Protein AF-A0A1I1RFC8-F1 (afdb_monomer_lite)

Secondary structure (DSSP, 8-state):
-HHHHHHHHHHHHHHHHHHHHHHHHHHHHHHHHSPEEE----HHHHHHHHHHHT-TT----EEEEEESSSEEEEEEEES-HHHHHHHHTTSTT-TT-EEEE-S----TT--TTS-EEEEE-PPPPSS---SEEEEEEETTEEEEEEEETT---HHHHHHTTSS--

Structure (mmCIF, N/CA/C/O backbone):
data_AF-A0A1I1RFC8-F1
#
_entry.id   AF-A0A1I1RFC8-F1
#
loop_
_atom_site.group_PDB
_atom_site.id
_atom_site.type_symbol
_atom_site.label_atom_id
_atom_site.label_alt_id
_atom_site.label_comp_id
_atom_site.label_asym_id
_atom_site.label_entity_id
_atom_site.label_seq_id
_atom_site.pdbx_PDB_ins_code
_atom_site.Cartn_x
_atom_site.Cartn_y
_atom_site.Cartn_z
_atom_site.occupancy
_atom_site.B_iso_or_equiv
_atom_site.auth_seq_id
_atom_site.auth_comp_id
_atom_site.auth_asym_id
_atom_site.auth_atom_id
_atom_site.pdbx_PDB_model_num
ATOM 1 N N . MET A 1 1 ? 52.250 0.982 -43.202 1.00 56.66 1 MET A N 1
ATOM 2 C CA . MET A 1 1 ? 51.189 1.998 -42.986 1.00 56.66 1 MET A CA 1
ATOM 3 C C . MET A 1 1 ? 49.763 1.412 -42.976 1.00 56.66 1 MET A C 1
ATOM 5 O O . MET A 1 1 ? 49.032 1.674 -42.028 1.00 56.66 1 MET A O 1
ATOM 9 N N . LEU A 1 2 ? 49.365 0.556 -43.937 1.00 57.66 2 LEU A N 1
ATOM 10 C CA . LEU A 1 2 ? 48.022 -0.075 -43.971 1.00 57.66 2 LEU A CA 1
ATOM 11 C C . LEU A 1 2 ? 47.682 -0.969 -42.754 1.00 57.66 2 LEU A C 1
ATOM 13 O O . LEU A 1 2 ? 46.556 -0.942 -42.263 1.00 57.66 2 LEU A O 1
ATOM 17 N N . ARG A 1 3 ? 48.653 -1.745 -42.243 1.00 62.44 3 ARG A N 1
ATOM 18 C CA . ARG A 1 3 ? 48.474 -2.627 -41.066 1.00 62.44 3 ARG A CA 1
ATOM 19 C C . ARG A 1 3 ? 48.108 -1.858 -39.787 1.00 62.44 3 ARG A C 1
ATOM 21 O O . ARG A 1 3 ? 47.268 -2.321 -39.022 1.00 62.44 3 ARG A O 1
ATOM 28 N N . LEU A 1 4 ? 48.698 -0.677 -39.583 1.00 59.16 4 LEU A N 1
ATOM 29 C CA . LEU A 1 4 ? 48.408 0.199 -38.439 1.00 59.16 4 LEU A CA 1
ATOM 30 C C . LEU A 1 4 ? 46.998 0.801 -38.537 1.00 59.16 4 LEU A C 1
ATOM 32 O O . LEU A 1 4 ? 46.254 0.757 -37.561 1.00 59.16 4 LEU A O 1
ATOM 36 N N . LYS A 1 5 ? 46.589 1.251 -39.735 1.00 63.69 5 LYS A N 1
ATOM 37 C CA . LYS A 1 5 ? 45.226 1.751 -39.987 1.00 63.69 5 LYS A CA 1
ATOM 38 C C . LYS A 1 5 ? 44.156 0.677 -39.738 1.00 63.69 5 LYS A C 1
ATOM 40 O O . LYS A 1 5 ? 43.197 0.946 -39.023 1.00 63.69 5 LYS A O 1
ATOM 45 N N . LYS A 1 6 ? 44.346 -0.560 -40.228 1.00 67.06 6 LYS A N 1
ATOM 46 C CA . LYS A 1 6 ? 43.424 -1.685 -39.952 1.00 67.06 6 LYS A CA 1
ATOM 47 C C . LYS A 1 6 ? 43.315 -2.004 -38.455 1.00 67.06 6 LYS A C 1
ATOM 49 O O . LYS A 1 6 ? 42.213 -2.217 -37.963 1.00 67.06 6 LYS A O 1
ATOM 54 N N . LYS A 1 7 ? 44.430 -1.987 -37.713 1.00 71.94 7 LYS A N 1
ATOM 55 C CA . LYS A 1 7 ? 44.439 -2.245 -36.261 1.00 71.94 7 LYS A CA 1
ATOM 56 C C . LYS A 1 7 ? 43.681 -1.168 -35.470 1.00 71.94 7 LYS A C 1
ATOM 58 O O . LYS A 1 7 ? 43.011 -1.499 -34.498 1.00 71.94 7 LYS A O 1
ATOM 63 N N . HIS A 1 8 ? 43.762 0.100 -35.878 1.00 74.25 8 HIS A N 1
ATOM 64 C C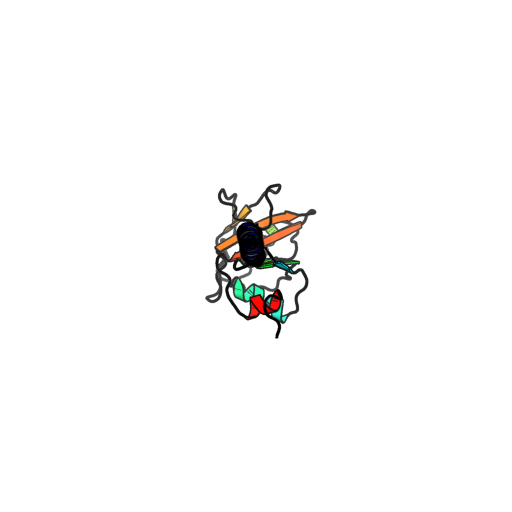A . HIS A 1 8 ? 42.987 1.182 -35.259 1.00 74.25 8 HIS A CA 1
ATOM 65 C C . HIS A 1 8 ? 41.493 1.103 -35.572 1.00 74.25 8 HIS A C 1
ATOM 67 O O . HIS A 1 8 ? 40.692 1.252 -34.657 1.00 74.25 8 HIS A O 1
ATOM 73 N N . ILE A 1 9 ? 41.117 0.780 -36.812 1.00 80.25 9 ILE A N 1
ATOM 74 C CA . ILE A 1 9 ? 39.706 0.590 -37.187 1.00 80.25 9 ILE A CA 1
ATOM 75 C C . ILE A 1 9 ? 39.076 -0.552 -36.376 1.00 80.25 9 ILE A C 1
ATOM 77 O O . ILE A 1 9 ? 38.005 -0.374 -35.806 1.00 80.25 9 ILE A O 1
ATOM 81 N N . ILE A 1 10 ?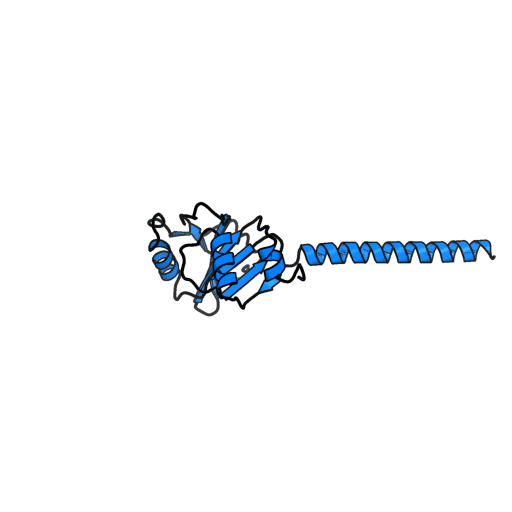 39.769 -1.689 -36.238 1.00 81.62 10 ILE A N 1
ATOM 82 C CA . ILE A 1 10 ? 39.290 -2.816 -35.419 1.00 81.62 10 ILE A CA 1
ATOM 83 C C . ILE A 1 10 ? 39.109 -2.395 -33.953 1.00 81.62 10 ILE A C 1
ATOM 85 O O . ILE A 1 10 ? 38.090 -2.717 -33.352 1.00 81.62 10 ILE A O 1
ATOM 89 N N . LYS A 1 11 ? 40.054 -1.635 -33.379 1.00 82.56 11 LYS A N 1
ATOM 90 C CA . LYS A 1 11 ? 39.928 -1.127 -32.001 1.00 82.56 11 LYS A CA 1
ATOM 91 C C . LYS A 1 11 ? 38.705 -0.225 -31.813 1.00 82.56 11 LYS A C 1
ATOM 93 O O . LYS A 1 11 ? 38.036 -0.354 -30.797 1.00 82.56 11 LYS A O 1
ATOM 98 N N . ILE A 1 12 ? 38.410 0.656 -32.772 1.00 86.12 12 ILE A N 1
ATOM 99 C CA . ILE A 1 12 ? 37.242 1.549 -32.710 1.00 86.12 12 ILE A CA 1
ATOM 100 C C . ILE A 1 12 ? 35.940 0.743 -32.777 1.00 86.12 12 ILE A C 1
ATOM 102 O O . ILE A 1 12 ? 35.037 0.992 -31.986 1.00 86.12 12 ILE A O 1
ATOM 106 N N . ILE A 1 13 ? 35.859 -0.254 -33.665 1.00 85.69 13 ILE A N 1
ATOM 107 C CA . ILE A 1 13 ? 34.679 -1.126 -33.782 1.00 85.69 13 ILE A CA 1
ATOM 108 C C . ILE A 1 13 ? 34.451 -1.906 -32.482 1.00 85.69 13 ILE A C 1
ATOM 110 O O . ILE A 1 13 ? 33.338 -1.923 -31.966 1.00 85.69 13 ILE A O 1
ATOM 114 N N . VAL A 1 14 ? 35.504 -2.505 -31.917 1.00 85.75 14 VAL A N 1
ATOM 115 C CA . VAL A 1 14 ? 35.409 -3.228 -30.638 1.00 85.75 14 VAL A CA 1
ATOM 116 C C . VAL A 1 14 ? 34.974 -2.288 -29.511 1.00 85.75 14 VAL A C 1
ATOM 118 O O . VAL A 1 14 ? 34.100 -2.650 -28.730 1.00 85.75 14 VAL A O 1
ATOM 121 N N . LEU A 1 15 ? 35.520 -1.070 -29.448 1.00 89.69 15 LEU A N 1
ATOM 122 C CA . LEU A 1 15 ? 35.124 -0.074 -28.451 1.00 89.69 15 LEU A CA 1
ATOM 123 C C . LEU A 1 15 ? 33.646 0.320 -28.594 1.00 89.69 15 LEU A C 1
ATOM 125 O O . LEU A 1 15 ? 32.938 0.378 -27.595 1.00 89.69 15 LEU A O 1
ATOM 129 N N . ALA A 1 16 ? 33.165 0.543 -29.819 1.00 87.56 16 ALA A N 1
ATOM 130 C CA . ALA A 1 16 ? 31.767 0.880 -30.081 1.00 87.56 16 ALA A CA 1
ATOM 131 C C . ALA A 1 16 ? 30.811 -0.249 -29.661 1.00 87.56 16 ALA A C 1
ATOM 133 O O . ALA A 1 16 ? 29.785 0.016 -29.039 1.00 87.56 16 ALA A O 1
ATOM 134 N N . ILE A 1 17 ? 31.178 -1.506 -29.938 1.00 88.62 17 ILE A N 1
ATOM 135 C CA . ILE A 1 17 ? 30.417 -2.685 -29.504 1.00 88.62 17 ILE A CA 1
ATOM 136 C C . ILE A 1 17 ? 30.360 -2.753 -27.974 1.00 88.62 17 ILE A C 1
ATOM 138 O O . ILE A 1 17 ? 29.279 -2.894 -27.408 1.00 88.62 17 ILE A O 1
ATOM 142 N N . VAL A 1 18 ? 31.503 -2.608 -27.295 1.00 88.44 18 VAL A N 1
ATOM 143 C CA . VAL A 1 18 ? 31.563 -2.625 -25.825 1.00 88.44 18 VAL A CA 1
ATOM 144 C C . VAL A 1 18 ? 30.708 -1.506 -25.232 1.00 88.44 18 VAL A C 1
ATOM 146 O O . VAL A 1 18 ? 29.918 -1.766 -24.333 1.00 88.44 18 VAL A O 1
ATOM 149 N N . LEU A 1 19 ? 30.805 -0.280 -25.754 1.00 87.50 19 LEU A N 1
ATOM 150 C CA . LEU A 1 19 ? 30.004 0.849 -25.275 1.00 87.50 19 LEU A CA 1
ATOM 151 C C . LEU A 1 19 ? 28.500 0.620 -25.477 1.00 87.50 19 LEU A C 1
ATOM 153 O O . LEU A 1 19 ? 27.720 0.917 -24.575 1.00 87.50 19 LEU A O 1
ATOM 157 N N . TYR A 1 20 ? 28.096 0.050 -26.614 1.00 86.56 20 TYR A N 1
ATOM 158 C CA . TYR A 1 20 ? 26.698 -0.284 -26.888 1.00 86.56 20 TYR A CA 1
ATOM 159 C C . TYR A 1 20 ? 26.140 -1.323 -25.902 1.00 86.56 20 TYR A C 1
ATOM 161 O 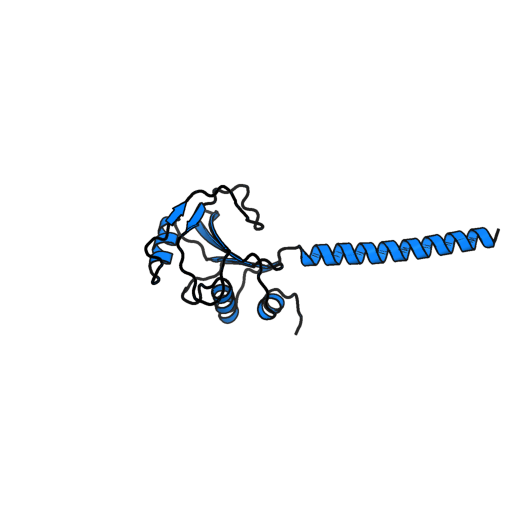O . TYR A 1 20 ? 25.063 -1.127 -25.331 1.00 86.56 20 TYR A O 1
ATOM 169 N N . PHE A 1 21 ? 26.878 -2.412 -25.659 1.00 82.88 21 PHE A N 1
ATOM 170 C CA . PHE A 1 21 ? 26.458 -3.444 -24.708 1.00 82.88 21 PHE A CA 1
ATOM 171 C C . PHE A 1 21 ? 26.447 -2.926 -23.268 1.00 82.88 21 PHE A C 1
ATOM 173 O O . PHE A 1 21 ? 25.471 -3.154 -22.559 1.00 82.88 21 PHE A O 1
ATOM 180 N N . SER A 1 22 ? 27.464 -2.168 -22.851 1.00 78.81 22 SER A N 1
ATOM 181 C CA . SER A 1 22 ? 27.495 -1.538 -21.526 1.00 78.81 22 SER A CA 1
ATOM 182 C C . SER A 1 22 ? 26.325 -0.576 -21.330 1.00 78.81 22 SER A C 1
ATOM 184 O O . SER A 1 22 ? 25.654 -0.638 -20.304 1.00 78.81 22 SER A O 1
ATOM 186 N N . GLY A 1 23 ? 26.023 0.262 -22.327 1.00 75.56 23 GLY A N 1
ATOM 187 C CA . GLY A 1 23 ? 24.868 1.159 -22.292 1.00 75.56 23 GLY A CA 1
ATOM 188 C C . GLY A 1 23 ? 23.543 0.403 -22.179 1.00 75.56 23 GLY A C 1
ATOM 189 O O . GLY A 1 23 ? 22.690 0.779 -21.381 1.00 75.56 23 GLY A O 1
ATOM 190 N N . SER A 1 24 ? 23.399 -0.709 -22.905 1.00 73.44 24 SER A N 1
ATOM 191 C CA . SER A 1 24 ? 22.207 -1.565 -22.841 1.00 73.44 24 SER A CA 1
ATOM 192 C C . SER A 1 24 ? 22.049 -2.251 -21.479 1.00 73.44 24 SER A C 1
ATOM 194 O O . SER A 1 24 ? 20.939 -2.320 -20.955 1.00 73.44 24 SER A O 1
ATOM 196 N N . ILE A 1 25 ? 23.149 -2.717 -20.874 1.00 77.00 25 ILE A N 1
ATOM 197 C CA . ILE A 1 25 ? 23.153 -3.302 -19.525 1.00 77.00 25 ILE A CA 1
ATOM 198 C C . ILE A 1 25 ? 22.760 -2.244 -18.492 1.00 77.00 25 ILE A C 1
ATOM 200 O O . ILE A 1 25 ? 21.862 -2.486 -17.692 1.00 77.00 25 ILE A O 1
ATOM 204 N N . VAL A 1 26 ? 23.373 -1.057 -18.538 1.00 74.25 26 VAL A N 1
ATOM 205 C CA . VAL A 1 26 ? 23.051 0.049 -17.621 1.00 74.25 26 VAL A CA 1
ATOM 206 C C . VAL A 1 26 ? 21.588 0.464 -17.762 1.00 74.25 26 VAL A C 1
ATOM 208 O O . VAL A 1 26 ? 20.896 0.585 -16.757 1.00 74.25 26 VAL A O 1
ATOM 211 N N . TYR A 1 27 ? 21.087 0.611 -18.990 1.00 70.50 27 TYR A N 1
ATOM 212 C CA . TYR A 1 27 ? 19.684 0.932 -19.254 1.00 70.50 27 TYR A CA 1
ATOM 213 C C . TYR A 1 27 ? 18.729 -0.150 -18.726 1.00 70.50 27 TYR A C 1
ATOM 215 O O . TYR A 1 27 ? 17.721 0.158 -18.093 1.00 70.50 27 TYR A O 1
ATOM 223 N N . SER A 1 28 ? 19.061 -1.427 -18.937 1.00 64.19 28 SER A N 1
ATOM 224 C CA . SER A 1 28 ? 18.262 -2.549 -18.442 1.00 64.19 28 SER A CA 1
ATOM 225 C C . SER A 1 28 ? 18.270 -2.653 -16.917 1.00 64.19 28 SER A C 1
ATOM 227 O O . SER A 1 28 ? 17.245 -3.017 -16.343 1.00 64.19 28 SER A O 1
ATOM 229 N N . ILE A 1 29 ? 19.393 -2.355 -16.258 1.00 69.00 29 ILE A N 1
ATOM 230 C CA . ILE A 1 29 ? 19.472 -2.294 -14.794 1.00 69.00 29 ILE A CA 1
ATOM 231 C C . ILE A 1 29 ? 18.623 -1.126 -14.298 1.00 69.00 29 ILE A C 1
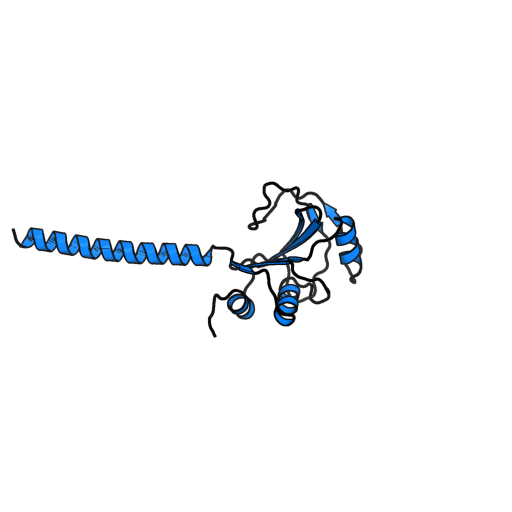ATOM 233 O O . ILE A 1 29 ? 17.751 -1.339 -13.466 1.00 69.00 29 ILE A O 1
ATOM 237 N N . TYR A 1 30 ? 18.798 0.064 -14.878 1.00 64.75 30 TYR A N 1
ATOM 238 C CA . TYR A 1 30 ? 18.062 1.268 -14.499 1.00 64.75 30 TYR A CA 1
ATOM 239 C C . TYR A 1 30 ? 16.540 1.080 -14.583 1.00 64.75 30 TYR A C 1
ATOM 241 O O . TYR A 1 30 ? 15.831 1.382 -13.624 1.00 64.75 30 TYR A O 1
ATOM 249 N N . ASN A 1 31 ? 16.033 0.514 -15.684 1.00 62.47 31 ASN A N 1
ATOM 250 C CA . ASN A 1 31 ? 14.604 0.217 -15.831 1.00 62.47 31 ASN A CA 1
ATOM 251 C C . ASN A 1 31 ? 14.108 -0.878 -14.876 1.00 62.47 31 ASN A C 1
ATOM 253 O O . ASN A 1 31 ? 12.944 -0.857 -14.501 1.00 62.47 31 ASN A O 1
ATOM 257 N N . ASN A 1 32 ? 14.956 -1.835 -14.485 1.00 62.97 32 ASN A N 1
ATOM 258 C CA . ASN A 1 32 ? 14.576 -2.849 -13.496 1.00 62.97 32 ASN A CA 1
ATOM 259 C C . ASN A 1 32 ? 14.558 -2.302 -12.063 1.00 62.97 32 ASN A C 1
ATOM 261 O O . ASN A 1 32 ? 13.892 -2.884 -11.216 1.00 62.97 32 ASN A O 1
ATOM 265 N N . THR A 1 33 ? 15.311 -1.237 -11.775 1.00 68.44 33 THR A N 1
ATOM 266 C CA . THR A 1 33 ? 15.427 -0.669 -10.423 1.00 68.44 33 THR A CA 1
ATOM 267 C C . THR A 1 33 ? 14.510 0.526 -10.182 1.00 68.44 33 THR A C 1
ATOM 269 O O . THR A 1 33 ? 14.256 0.874 -9.033 1.00 68.44 33 THR A O 1
ATOM 272 N N . ARG A 1 34 ? 14.014 1.183 -11.235 1.00 78.31 34 ARG A N 1
ATOM 273 C CA . ARG A 1 34 ? 13.160 2.369 -11.107 1.00 78.31 34 ARG A CA 1
ATOM 274 C C . ARG A 1 34 ? 11.785 1.993 -10.555 1.00 78.31 34 ARG A C 1
ATOM 276 O O . ARG A 1 34 ? 11.159 1.098 -11.097 1.00 78.31 34 ARG A O 1
ATOM 283 N N . LEU A 1 35 ? 11.299 2.713 -9.543 1.00 84.62 35 LEU A N 1
ATOM 284 C CA . LEU A 1 35 ? 9.903 2.653 -9.086 1.00 84.62 35 LEU A CA 1
ATOM 285 C C . LEU A 1 35 ? 8.975 3.275 -10.128 1.00 84.62 35 LEU A C 1
ATOM 287 O O . LEU A 1 35 ? 9.155 4.429 -10.523 1.00 84.62 35 LEU A O 1
ATOM 291 N N . HIS A 1 36 ? 7.995 2.500 -10.588 1.00 88.56 36 HIS A N 1
ATOM 292 C CA . HIS A 1 36 ? 6.962 2.978 -11.498 1.00 88.56 36 HIS A CA 1
ATOM 293 C C . HIS A 1 36 ? 5.738 3.395 -10.703 1.00 88.56 36 HIS A C 1
ATOM 295 O O . HIS A 1 36 ? 5.129 2.570 -10.032 1.00 88.56 36 HIS A O 1
ATOM 301 N N . GLU A 1 37 ? 5.394 4.672 -10.802 1.00 92.50 37 GLU A N 1
ATOM 302 C CA . GLU A 1 37 ? 4.231 5.260 -10.152 1.00 92.50 37 GLU A CA 1
ATOM 303 C C . GLU A 1 37 ? 2.975 5.115 -11.013 1.00 92.50 37 GLU A C 1
ATOM 305 O O . GLU A 1 37 ? 3.013 5.274 -12.238 1.00 92.50 37 GLU A O 1
ATOM 310 N N . LYS A 1 38 ? 1.848 4.879 -10.347 1.00 94.75 38 LYS A N 1
ATOM 311 C CA . LYS A 1 38 ? 0.505 4.978 -10.913 1.00 94.75 38 LYS A CA 1
ATOM 312 C C . LYS A 1 38 ? -0.417 5.623 -9.879 1.00 94.75 38 LYS A C 1
ATOM 314 O O . LYS A 1 38 ? -0.334 5.308 -8.698 1.00 94.75 38 LYS A O 1
ATOM 319 N N . THR A 1 39 ? -1.293 6.514 -10.332 1.00 95.19 39 THR A N 1
ATOM 320 C CA . THR A 1 39 ? -2.214 7.302 -9.482 1.00 95.19 39 THR A CA 1
ATOM 321 C C . THR A 1 39 ? -3.672 7.177 -9.920 1.00 95.19 39 THR A C 1
ATOM 323 O O . THR A 1 39 ? -4.548 7.882 -9.435 1.00 95.19 39 THR A O 1
ATOM 326 N N . THR A 1 40 ? -3.953 6.319 -10.900 1.00 94.75 40 THR A N 1
ATOM 327 C CA . THR A 1 40 ? -5.304 6.129 -11.432 1.00 94.75 40 THR A CA 1
ATOM 328 C C . THR A 1 40 ? -5.551 4.650 -11.638 1.00 94.75 40 THR A C 1
ATOM 330 O O . THR A 1 40 ? -4.786 3.986 -12.348 1.00 94.75 40 THR A O 1
ATOM 333 N N . PHE A 1 41 ? -6.628 4.154 -11.036 1.00 95.00 41 PHE A N 1
ATOM 334 C CA . PHE A 1 41 ? -6.940 2.734 -10.965 1.00 95.00 41 PHE A CA 1
ATOM 335 C C . PHE A 1 41 ? -8.387 2.487 -11.383 1.00 95.00 41 PHE A C 1
ATOM 337 O O . PHE A 1 41 ? -9.300 3.229 -11.030 1.00 95.00 41 PHE A O 1
ATOM 344 N N . THR A 1 42 ? -8.601 1.432 -12.157 1.00 95.25 42 THR A N 1
ATOM 345 C CA . THR A 1 42 ? -9.929 0.846 -12.347 1.00 95.25 42 THR A CA 1
ATOM 346 C C . THR A 1 42 ? -10.336 0.076 -11.090 1.00 95.25 42 THR A C 1
ATOM 348 O O . THR A 1 42 ? -9.476 -0.406 -10.358 1.00 95.25 42 THR A O 1
ATOM 351 N N . ALA A 1 43 ? -11.637 -0.154 -10.883 1.00 94.50 43 ALA A N 1
ATOM 352 C CA . ALA A 1 43 ? -12.126 -0.947 -9.747 1.00 94.50 43 ALA A CA 1
ATOM 353 C C . ALA A 1 43 ? -11.469 -2.343 -9.655 1.00 94.50 43 ALA A C 1
ATOM 355 O O . ALA A 1 43 ? -11.182 -2.844 -8.568 1.00 94.50 43 ALA A O 1
ATOM 356 N N . GLN A 1 44 ? -11.178 -2.964 -10.805 1.00 93.94 44 GLN A N 1
ATOM 357 C CA . GLN A 1 44 ? -10.479 -4.248 -10.851 1.00 93.94 44 GLN A CA 1
ATOM 358 C C . GLN A 1 44 ? -9.007 -4.127 -10.428 1.00 93.94 44 GLN A C 1
ATOM 360 O O . GLN A 1 44 ? -8.498 -5.019 -9.749 1.00 93.94 44 GLN A O 1
ATOM 365 N N . GLU A 1 45 ? -8.315 -3.053 -10.817 1.00 95.06 45 GLU A N 1
ATOM 366 C CA . GLU A 1 45 ? -6.938 -2.790 -10.381 1.00 95.06 45 GLU A CA 1
ATOM 367 C C . GLU A 1 45 ? -6.891 -2.512 -8.873 1.00 95.06 45 GLU A C 1
ATOM 369 O O . GLU A 1 45 ? -6.061 -3.112 -8.196 1.00 95.06 45 GLU A O 1
ATOM 374 N N . THR A 1 46 ? -7.825 -1.718 -8.336 1.00 95.38 46 THR A N 1
ATOM 375 C CA . THR A 1 46 ? -7.951 -1.456 -6.891 1.00 95.38 46 THR A CA 1
ATOM 376 C C . THR A 1 46 ? -8.106 -2.754 -6.104 1.00 95.38 46 THR A C 1
ATOM 378 O O . THR A 1 46 ? -7.308 -3.042 -5.213 1.00 95.38 46 THR A O 1
ATOM 381 N N . LYS A 1 47 ? -9.056 -3.609 -6.505 1.00 93.44 47 LYS A N 1
ATOM 382 C CA . LYS A 1 47 ? -9.248 -4.926 -5.883 1.00 93.44 47 LYS A CA 1
ATOM 383 C C . LYS A 1 47 ? -7.994 -5.797 -5.973 1.00 93.44 47 LYS A C 1
ATOM 385 O O . LYS A 1 47 ? -7.647 -6.493 -5.026 1.00 93.44 47 LYS A O 1
ATOM 390 N N . THR A 1 48 ? -7.309 -5.766 -7.115 1.00 92.81 48 THR A N 1
ATOM 391 C CA . THR A 1 48 ? -6.074 -6.536 -7.313 1.00 92.81 48 THR A CA 1
ATOM 392 C C . THR A 1 48 ? -4.978 -6.062 -6.360 1.00 92.81 48 THR A C 1
ATOM 394 O O . THR A 1 48 ? -4.315 -6.892 -5.748 1.00 92.81 48 THR A O 1
ATOM 397 N N . LEU A 1 49 ? -4.797 -4.752 -6.193 1.00 94.44 49 LEU A N 1
ATOM 398 C CA . LEU A 1 49 ? -3.787 -4.186 -5.297 1.00 94.44 49 LEU A CA 1
ATOM 399 C C . LEU A 1 49 ? -4.071 -4.512 -3.829 1.00 94.44 49 LEU A C 1
ATOM 401 O O . LEU A 1 49 ? -3.165 -4.986 -3.145 1.00 94.44 49 LEU A O 1
ATOM 405 N N . TRP A 1 50 ? -5.319 -4.368 -3.372 1.00 94.12 50 TRP A N 1
ATOM 406 C CA . TRP A 1 50 ? -5.696 -4.758 -2.010 1.00 94.12 50 TRP A CA 1
ATOM 407 C C . TRP A 1 50 ? -5.499 -6.254 -1.749 1.00 94.12 50 TRP A C 1
ATOM 409 O O . TRP A 1 50 ? -4.966 -6.636 -0.708 1.00 94.12 50 TRP A O 1
ATOM 419 N N . SER A 1 51 ? -5.785 -7.099 -2.741 1.00 92.19 51 SER A N 1
ATOM 420 C CA . SER A 1 51 ? -5.482 -8.533 -2.674 1.00 92.19 51 SER A CA 1
ATOM 421 C C . SER A 1 51 ? -3.996 -8.832 -2.549 1.00 92.19 51 SER A C 1
ATOM 423 O O . SER A 1 51 ? -3.581 -9.730 -1.819 1.00 92.19 51 SER A O 1
ATOM 425 N N . ARG A 1 52 ? -3.151 -8.058 -3.235 1.00 91.38 52 ARG A N 1
ATOM 426 C CA . ARG A 1 52 ? -1.697 -8.253 -3.205 1.00 91.38 52 ARG A CA 1
ATOM 427 C C . ARG A 1 52 ? -1.084 -7.945 -1.850 1.00 91.38 52 ARG A C 1
ATOM 429 O O . ARG A 1 52 ? -0.102 -8.595 -1.492 1.00 91.38 52 ARG A O 1
ATOM 436 N N . VAL A 1 53 ? -1.671 -7.011 -1.111 1.00 92.19 53 VAL A N 1
ATOM 437 C CA . VAL A 1 53 ? -1.268 -6.707 0.265 1.00 92.19 53 VAL A CA 1
ATOM 438 C C . VAL A 1 53 ? -2.018 -7.559 1.297 1.00 92.19 53 VAL A C 1
ATOM 440 O O . VAL A 1 53 ? -1.692 -7.502 2.468 1.00 92.19 53 VAL A O 1
ATOM 443 N N . GLY A 1 54 ? -2.972 -8.399 0.893 1.00 90.69 54 GLY A N 1
ATOM 444 C CA . GLY A 1 54 ? -3.745 -9.241 1.814 1.00 90.69 54 GLY A CA 1
ATOM 445 C C . GLY A 1 54 ? -4.811 -8.507 2.612 1.00 90.69 54 GLY A C 1
ATOM 446 O O . GLY A 1 54 ? -5.225 -8.963 3.676 1.00 90.69 54 GLY A O 1
ATOM 447 N N . MET A 1 55 ? -5.299 -7.406 2.050 1.00 91.56 55 MET A N 1
ATOM 448 C CA . MET A 1 55 ? -6.379 -6.581 2.581 1.00 91.56 55 MET A CA 1
ATOM 449 C C . MET A 1 55 ? -7.622 -6.691 1.684 1.00 91.56 55 MET A C 1
ATOM 451 O O . MET A 1 55 ? -8.307 -5.711 1.442 1.00 91.56 55 MET A O 1
ATOM 455 N N . ASP A 1 56 ? -7.937 -7.883 1.164 1.00 89.44 56 ASP A N 1
ATOM 456 C CA . ASP A 1 56 ? -9.085 -8.132 0.260 1.00 89.44 56 ASP A CA 1
ATOM 457 C C . ASP A 1 56 ? -10.446 -7.633 0.788 1.00 89.44 56 ASP A C 1
ATOM 459 O O . ASP A 1 56 ? -11.404 -7.503 0.026 1.00 89.44 56 ASP A O 1
ATOM 463 N N . TYR A 1 57 ? -10.534 -7.421 2.099 1.00 85.94 57 TYR A N 1
ATOM 464 C CA . TYR A 1 57 ? -11.730 -7.028 2.828 1.00 85.94 57 TYR A CA 1
ATOM 465 C C . TYR A 1 57 ? -11.893 -5.509 2.991 1.00 85.94 57 TYR A C 1
ATOM 467 O O . TYR A 1 57 ? -12.941 -5.087 3.478 1.00 85.94 57 TYR A O 1
ATOM 475 N N . VAL A 1 58 ? -10.888 -4.692 2.641 1.00 87.94 58 VAL A N 1
ATOM 476 C CA . VAL A 1 58 ? -10.994 -3.233 2.799 1.00 87.94 58 VAL A CA 1
ATOM 477 C C . VAL A 1 58 ? -11.747 -2.594 1.642 1.00 87.94 58 VAL A C 1
ATOM 479 O O . VAL A 1 58 ? -11.630 -3.019 0.492 1.00 87.94 58 VAL A O 1
ATOM 482 N N . ASP A 1 59 ? -12.463 -1.522 1.960 1.00 88.56 59 ASP A N 1
ATOM 483 C CA . ASP A 1 59 ? -13.131 -0.646 1.001 1.00 88.56 59 ASP A CA 1
ATOM 484 C C . ASP A 1 59 ? -12.514 0.756 1.099 1.00 88.56 59 ASP A C 1
ATOM 486 O O . ASP A 1 59 ? -13.110 1.685 1.634 1.00 88.56 59 ASP A O 1
ATOM 490 N N . LEU A 1 60 ? -11.248 0.863 0.682 1.00 92.69 60 LEU A N 1
ATOM 491 C CA . LEU A 1 60 ? -10.505 2.125 0.612 1.00 92.69 60 LEU A CA 1
ATOM 492 C C . LEU A 1 60 ? -10.110 2.424 -0.823 1.00 92.69 60 LEU A C 1
ATOM 494 O O . LEU A 1 60 ? -9.632 1.538 -1.544 1.00 92.69 60 LEU A O 1
ATOM 498 N N . ASP A 1 61 ? -10.192 3.696 -1.196 1.00 95.38 61 ASP A N 1
ATOM 499 C CA . ASP A 1 61 ? -9.567 4.152 -2.426 1.00 95.38 61 ASP A CA 1
ATOM 500 C C . ASP A 1 61 ? -8.033 4.158 -2.297 1.00 95.38 61 ASP A C 1
ATOM 502 O O . ASP A 1 61 ? -7.453 4.244 -1.210 1.00 95.38 61 ASP A O 1
ATOM 506 N N . ILE A 1 62 ? -7.356 4.041 -3.443 1.00 97.19 62 ILE A N 1
ATOM 507 C CA . ILE A 1 62 ? -5.891 4.061 -3.548 1.00 97.19 62 ILE A CA 1
ATOM 508 C C . ILE A 1 62 ? -5.490 5.387 -4.183 1.00 97.19 62 ILE A C 1
ATOM 510 O O . ILE A 1 62 ? -5.822 5.652 -5.340 1.00 97.19 62 ILE A O 1
ATOM 514 N N . SER A 1 63 ? -4.741 6.207 -3.447 1.00 96.06 63 SER A N 1
ATOM 515 C CA . SER A 1 63 ? -4.251 7.489 -3.961 1.00 96.06 63 SER A CA 1
ATOM 516 C C . SER A 1 63 ? -3.116 7.294 -4.964 1.00 96.06 63 SER A C 1
ATOM 518 O O . SER A 1 63 ? -3.080 7.937 -6.016 1.00 96.06 63 SER A O 1
ATOM 520 N N . LYS A 1 64 ? -2.181 6.394 -4.651 1.00 95.50 64 LYS A N 1
ATOM 521 C CA . LYS A 1 64 ? -1.025 6.082 -5.491 1.00 95.50 64 LYS A CA 1
ATOM 522 C C . LYS A 1 64 ? -0.475 4.690 -5.179 1.00 95.50 64 LYS A C 1
ATOM 524 O O . LYS A 1 64 ? -0.680 4.141 -4.099 1.00 95.50 64 LYS A O 1
ATOM 529 N N . ALA A 1 65 ? 0.230 4.110 -6.140 1.00 95.19 65 ALA A N 1
ATOM 530 C CA . ALA A 1 65 ? 0.963 2.868 -5.956 1.00 95.19 65 ALA A CA 1
ATOM 531 C C . ALA A 1 65 ? 2.280 2.909 -6.731 1.00 95.19 65 ALA A C 1
ATOM 533 O O . ALA A 1 65 ? 2.358 3.518 -7.803 1.00 95.19 65 ALA A O 1
ATOM 534 N N . TYR A 1 66 ? 3.294 2.224 -6.206 1.00 92.94 66 TYR A N 1
ATOM 535 C CA . TYR A 1 66 ? 4.605 2.107 -6.838 1.00 92.94 66 TYR A CA 1
ATOM 536 C C . TYR A 1 66 ? 4.988 0.645 -7.038 1.00 92.94 66 TYR A C 1
ATOM 538 O O . TYR A 1 66 ? 4.744 -0.182 -6.158 1.00 92.94 66 TYR A O 1
ATOM 546 N N . PHE A 1 67 ? 5.608 0.325 -8.177 1.00 91.50 67 PHE A N 1
ATOM 547 C CA . PHE A 1 67 ? 6.044 -1.039 -8.479 1.00 91.50 67 PHE A CA 1
ATOM 548 C C . PHE A 1 67 ? 7.389 -1.103 -9.219 1.00 91.50 67 PHE A C 1
ATOM 550 O O . PHE A 1 67 ? 7.597 -0.412 -10.217 1.00 91.50 67 PHE A O 1
ATOM 557 N N . ASN A 1 68 ? 8.300 -1.959 -8.747 1.00 83.19 68 ASN A N 1
ATOM 558 C CA . ASN A 1 68 ? 9.570 -2.313 -9.414 1.00 83.19 68 ASN A CA 1
ATOM 559 C C . ASN A 1 68 ? 10.107 -3.702 -9.000 1.00 83.19 68 ASN A C 1
ATOM 561 O O . ASN A 1 68 ? 11.319 -3.916 -9.018 1.00 83.19 68 ASN A O 1
ATOM 565 N N . ARG A 1 69 ? 9.201 -4.637 -8.649 1.00 83.81 69 ARG A N 1
ATOM 566 C CA . ARG A 1 69 ? 9.379 -5.907 -7.883 1.00 83.81 69 ARG A CA 1
ATOM 567 C C . ARG A 1 69 ? 9.093 -5.780 -6.395 1.00 83.81 69 ARG A C 1
ATOM 569 O O . ARG A 1 69 ? 8.714 -6.768 -5.778 1.00 83.81 69 ARG A O 1
ATOM 576 N N . GLU A 1 70 ? 9.228 -4.589 -5.849 1.00 88.75 70 GLU A N 1
ATOM 577 C CA . GLU A 1 70 ? 8.560 -4.209 -4.612 1.00 88.75 70 GLU A CA 1
ATOM 578 C C . GLU A 1 70 ? 7.223 -3.571 -4.976 1.00 88.75 70 GLU A C 1
ATOM 580 O O . GLU A 1 70 ? 7.096 -3.014 -6.069 1.00 88.75 70 GLU A O 1
ATOM 585 N N . LEU A 1 71 ? 6.223 -3.690 -4.106 1.00 91.94 71 LEU A N 1
ATOM 586 C CA . LEU A 1 71 ? 4.929 -3.036 -4.279 1.00 91.94 71 LEU A CA 1
ATOM 587 C C . LEU A 1 71 ? 4.638 -2.148 -3.076 1.00 91.94 71 LEU A C 1
ATOM 589 O O . LEU A 1 71 ? 4.740 -2.594 -1.938 1.00 91.94 71 LEU A O 1
ATOM 593 N N . PHE A 1 72 ? 4.216 -0.925 -3.364 1.00 93.56 72 PHE A N 1
ATOM 594 C CA . PHE A 1 72 ? 3.732 0.045 -2.393 1.00 93.56 72 PHE A CA 1
ATOM 595 C C . PHE A 1 72 ? 2.302 0.387 -2.775 1.00 93.56 72 PHE A C 1
ATOM 597 O O . PHE A 1 72 ? 2.067 0.804 -3.911 1.00 93.56 72 PHE A O 1
ATOM 604 N N . VAL A 1 73 ? 1.356 0.189 -1.863 1.00 94.81 73 VAL A N 1
ATOM 605 C CA . VAL A 1 73 ? -0.049 0.570 -2.050 1.00 94.81 73 VAL A CA 1
ATOM 606 C C . VAL A 1 73 ? -0.379 1.629 -1.019 1.00 94.81 73 VAL A C 1
ATOM 608 O O . VAL A 1 73 ? -0.255 1.369 0.174 1.00 94.81 73 VAL A O 1
ATOM 611 N N . ILE A 1 74 ? -0.759 2.820 -1.475 1.00 95.50 74 ILE A N 1
ATOM 612 C CA . ILE A 1 74 ? -1.010 3.960 -0.598 1.00 95.50 74 ILE A CA 1
ATOM 613 C C . ILE A 1 74 ? -2.495 4.293 -0.644 1.00 95.50 74 ILE A C 1
ATOM 615 O O . ILE A 1 74 ? -3.047 4.569 -1.713 1.00 95.50 74 ILE A O 1
ATOM 619 N N . SER A 1 75 ? -3.138 4.254 0.521 1.00 96.31 75 SER A N 1
ATOM 620 C CA . SER A 1 75 ? -4.563 4.554 0.664 1.00 96.31 75 SER A CA 1
ATOM 621 C C . SER A 1 75 ? -4.882 5.996 0.269 1.00 96.31 75 SER A C 1
ATOM 623 O O . SER A 1 75 ? -3.999 6.829 0.052 1.00 96.31 75 SER A O 1
ATOM 625 N N . GLU A 1 76 ? -6.161 6.330 0.212 1.00 95.62 76 GLU A N 1
ATOM 626 C CA . GLU A 1 76 ? -6.616 7.709 0.346 1.00 95.62 76 GLU A CA 1
ATOM 627 C C . GLU A 1 76 ? -6.230 8.329 1.705 1.00 95.62 76 GLU A C 1
ATOM 629 O O . GLU A 1 76 ? -5.737 7.651 2.614 1.00 95.62 76 GLU A O 1
ATOM 634 N N . GLY A 1 77 ? -6.405 9.648 1.812 1.00 96.25 77 GLY A N 1
ATOM 635 C CA . GLY A 1 77 ? -5.977 10.431 2.967 1.00 96.25 77 GLY A CA 1
ATOM 636 C C . GLY A 1 77 ? -7.026 10.488 4.077 1.00 96.25 77 GLY A C 1
ATOM 637 O O . GLY A 1 77 ? -8.153 10.927 3.858 1.00 96.25 77 GLY A O 1
ATOM 638 N N . PHE A 1 78 ? -6.609 10.149 5.290 1.00 97.81 78 PHE A N 1
ATOM 639 C CA . PHE A 1 78 ? -7.381 10.242 6.524 1.00 97.81 78 PHE A CA 1
ATOM 640 C C . PHE A 1 78 ? -7.144 11.578 7.233 1.00 97.81 78 PHE A C 1
ATOM 642 O O . PHE A 1 78 ? -6.134 12.249 7.010 1.00 97.81 78 PHE A O 1
ATOM 649 N N . ASP A 1 79 ? -8.060 11.951 8.126 1.00 97.38 79 ASP A N 1
ATOM 650 C CA . ASP A 1 79 ? -7.946 13.178 8.927 1.00 97.38 79 ASP A CA 1
ATOM 651 C C . ASP A 1 79 ? -6.910 13.071 10.058 1.00 97.38 79 ASP A C 1
ATOM 653 O O . ASP A 1 79 ? -6.369 14.084 10.495 1.00 97.38 79 ASP A O 1
ATOM 657 N N . SER A 1 80 ? -6.615 11.859 10.534 1.00 96.88 80 SER A N 1
ATOM 658 C CA . SER A 1 80 ? -5.650 11.613 11.610 1.00 96.88 80 SER A CA 1
ATOM 659 C C . SER A 1 80 ? -5.124 10.175 11.587 1.00 96.88 80 SER A C 1
ATOM 661 O O . SER A 1 80 ? -5.710 9.294 10.953 1.00 96.88 80 SER A O 1
ATOM 663 N N . VAL A 1 81 ? -4.038 9.923 12.326 1.00 96.50 81 VAL A N 1
ATOM 664 C CA . VAL A 1 81 ? -3.552 8.559 12.607 1.00 96.50 81 VAL A CA 1
ATOM 665 C C . VAL A 1 81 ? -4.593 7.753 13.391 1.00 96.50 81 VAL A C 1
ATOM 667 O O . VAL A 1 81 ? -4.807 6.579 13.101 1.00 96.50 81 VAL A O 1
ATOM 670 N N . ASP A 1 82 ? -5.294 8.381 14.338 1.00 97.50 82 ASP A N 1
ATOM 671 C CA . ASP A 1 82 ? -6.345 7.709 15.109 1.00 97.50 82 ASP A CA 1
ATOM 672 C C . ASP A 1 82 ? -7.486 7.235 14.202 1.00 97.50 82 ASP A C 1
ATOM 674 O O . ASP A 1 82 ? -7.924 6.097 14.333 1.00 97.50 82 ASP A O 1
ATOM 678 N N . ALA A 1 83 ? -7.895 8.040 13.215 1.00 97.31 83 ALA A N 1
ATOM 679 C CA . ALA A 1 83 ? -8.916 7.648 12.245 1.00 97.31 83 ALA A CA 1
ATOM 680 C C . ALA A 1 83 ? -8.478 6.443 11.391 1.00 97.31 83 ALA A C 1
ATOM 682 O O . ALA A 1 83 ? -9.295 5.577 11.080 1.00 97.31 83 ALA A O 1
ATOM 683 N N . GLN A 1 84 ? -7.190 6.346 11.039 1.00 96.81 84 GLN A N 1
ATOM 684 C CA . GLN A 1 84 ? -6.647 5.165 10.356 1.00 96.81 84 GLN A CA 1
ATOM 685 C C . GLN A 1 84 ? -6.721 3.917 11.239 1.00 96.81 84 GLN A C 1
ATOM 687 O O . GLN A 1 84 ? -7.138 2.854 10.780 1.00 96.81 84 GLN A O 1
ATOM 692 N N . ILE A 1 85 ? -6.325 4.038 12.509 1.00 96.56 85 ILE A N 1
ATOM 693 C CA . ILE A 1 85 ? -6.370 2.937 13.478 1.00 96.56 85 ILE A CA 1
ATOM 694 C C . ILE A 1 85 ? -7.817 2.496 13.710 1.00 96.56 85 ILE A C 1
ATOM 696 O O . ILE A 1 85 ? -8.106 1.301 13.676 1.00 96.56 85 ILE A O 1
ATOM 700 N N . GLU A 1 86 ? -8.729 3.444 13.925 1.00 96.81 86 GLU A N 1
ATOM 701 C CA . GLU A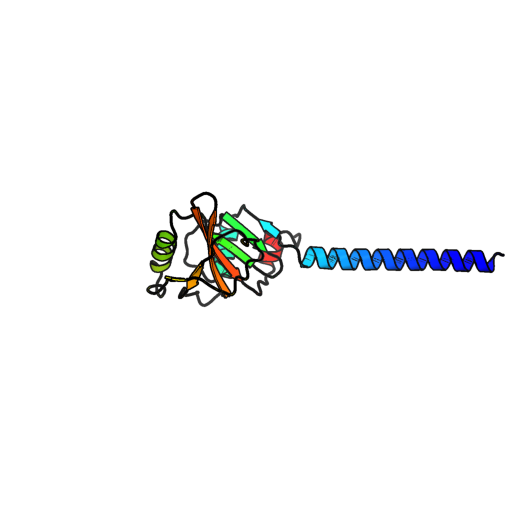 1 86 ? -10.156 3.176 14.096 1.00 96.81 86 GLU A CA 1
ATOM 702 C C . GLU A 1 86 ? -10.741 2.484 12.872 1.00 96.81 86 GLU A C 1
ATOM 704 O O . GLU A 1 86 ? -11.487 1.526 13.044 1.00 96.81 86 GLU A O 1
ATOM 709 N N . TYR A 1 87 ? -10.371 2.907 11.659 1.00 96.12 87 TYR A N 1
ATOM 710 C CA . TYR A 1 87 ? -10.766 2.235 10.424 1.00 96.12 87 TYR A CA 1
ATOM 711 C C . TYR A 1 87 ? -10.280 0.782 10.378 1.00 96.12 87 TYR A C 1
ATOM 713 O O . TYR A 1 87 ? -11.067 -0.135 10.153 1.00 96.12 87 TYR A O 1
ATOM 721 N N . LEU A 1 88 ? -8.996 0.541 10.650 1.00 94.88 88 LEU A N 1
ATOM 722 C CA . LEU A 1 88 ? -8.423 -0.805 10.609 1.00 94.88 88 LEU A CA 1
ATOM 723 C C . LEU A 1 88 ? -9.016 -1.736 11.679 1.00 94.88 88 LEU A C 1
ATOM 725 O O . LEU A 1 88 ? -9.179 -2.926 11.413 1.00 94.88 88 LEU A O 1
ATOM 729 N N . LYS A 1 89 ? -9.389 -1.209 12.852 1.00 95.31 89 LYS A N 1
ATOM 730 C CA . LYS A 1 89 ? -10.035 -1.959 13.947 1.00 95.31 89 LYS A CA 1
ATOM 731 C C . LYS A 1 89 ? -11.448 -2.450 13.636 1.00 95.31 89 LYS A C 1
ATOM 733 O O . LYS A 1 89 ? -11.976 -3.263 14.388 1.00 95.31 89 LYS A O 1
ATOM 738 N N . GLN A 1 90 ? -12.069 -1.971 12.559 1.00 93.88 90 GLN A N 1
ATOM 739 C CA . GLN A 1 90 ? -13.411 -2.407 12.149 1.00 93.88 90 GLN A CA 1
ATOM 740 C C . GLN A 1 90 ? -13.418 -3.853 11.638 1.00 93.88 90 GLN A C 1
ATOM 742 O O . GLN A 1 90 ? -14.472 -4.487 11.598 1.00 93.88 90 GLN A O 1
ATOM 747 N N . PHE A 1 91 ? -12.254 -4.367 11.235 1.00 91.12 91 PHE A N 1
ATOM 748 C CA . PHE A 1 91 ? -12.113 -5.692 10.648 1.00 91.12 91 PHE A CA 1
ATOM 749 C C . PHE A 1 91 ? -11.767 -6.742 11.705 1.00 91.12 91 PHE A C 1
ATOM 751 O O . PHE A 1 91 ? -10.990 -6.497 12.627 1.00 91.12 91 PHE A O 1
ATOM 758 N N . GLU A 1 92 ? -12.348 -7.931 11.551 1.00 89.62 92 GLU A N 1
ATOM 759 C CA . GLU A 1 92 ? -12.158 -9.054 12.471 1.00 89.62 92 GLU A CA 1
ATOM 760 C C . GLU A 1 92 ? -10.669 -9.414 12.619 1.00 89.62 92 GLU A C 1
ATOM 762 O O . GLU A 1 92 ? -9.972 -9.643 11.628 1.00 89.62 92 GLU A O 1
ATOM 767 N N . GLY A 1 93 ? -10.186 -9.482 13.866 1.00 87.38 93 GLY A N 1
ATOM 768 C CA . GLY A 1 93 ? -8.795 -9.810 14.182 1.00 87.38 93 GLY A CA 1
ATOM 769 C C . GLY A 1 93 ? -7.832 -8.617 14.237 1.00 87.38 93 GLY A C 1
ATOM 770 O O . GLY A 1 93 ? -6.646 -8.836 14.489 1.00 87.38 93 GLY A O 1
ATOM 771 N N . ASN A 1 94 ? -8.313 -7.385 14.020 1.00 92.12 94 ASN A N 1
ATOM 772 C CA . ASN A 1 94 ? -7.523 -6.146 14.084 1.00 92.12 94 ASN A CA 1
ATOM 773 C C . ASN A 1 94 ? -7.733 -5.346 15.383 1.00 92.12 94 ASN A C 1
ATOM 775 O O . ASN A 1 94 ? -7.404 -4.163 15.444 1.00 92.12 94 ASN A O 1
ATOM 779 N N . GLU A 1 95 ? -8.278 -5.937 16.446 1.00 94.44 95 GLU A N 1
ATOM 780 C CA . GLU A 1 95 ? -8.718 -5.199 17.642 1.00 94.44 95 GLU A CA 1
ATOM 781 C C . GLU A 1 95 ? -7.569 -4.446 18.344 1.00 94.44 95 GLU A C 1
ATOM 783 O O . GLU A 1 95 ? -7.783 -3.409 18.981 1.00 94.44 95 GLU A O 1
ATOM 788 N N . ASN A 1 96 ? -6.339 -4.943 18.187 1.00 94.44 96 ASN A N 1
ATOM 789 C CA . ASN A 1 96 ? -5.130 -4.421 18.828 1.00 94.44 96 ASN A CA 1
ATOM 790 C C . ASN A 1 96 ? -4.270 -3.529 17.919 1.00 94.44 96 ASN A C 1
ATOM 792 O O . ASN A 1 96 ? -3.169 -3.149 18.324 1.00 94.44 96 ASN A O 1
ATOM 796 N N . VAL A 1 97 ? -4.758 -3.161 16.725 1.00 95.25 97 VAL A N 1
ATOM 797 C CA . VAL A 1 97 ? -4.020 -2.268 15.818 1.00 95.25 97 VAL A CA 1
ATOM 798 C C . VAL A 1 97 ? -3.611 -0.986 16.544 1.00 95.25 97 VAL A C 1
ATOM 800 O O . VAL A 1 97 ? -4.407 -0.358 17.254 1.00 95.25 97 VAL A O 1
ATOM 803 N N . HIS A 1 98 ? -2.352 -0.599 16.371 1.00 94.81 98 HIS A N 1
ATOM 804 C CA . HIS A 1 98 ? -1.780 0.599 16.969 1.00 94.81 98 HIS A CA 1
ATOM 805 C C . HIS A 1 98 ? -0.616 1.131 16.129 1.00 94.81 98 HIS A C 1
ATOM 807 O O . HIS A 1 98 ? -0.046 0.411 15.310 1.00 94.81 98 HIS A O 1
ATOM 813 N N . ALA A 1 99 ? -0.262 2.396 16.347 1.00 93.50 99 ALA A N 1
ATOM 814 C CA . ALA A 1 99 ? 0.887 3.037 15.720 1.00 93.50 99 ALA A CA 1
ATOM 815 C C . ALA A 1 99 ? 2.033 3.194 16.726 1.00 93.50 99 ALA A C 1
ATOM 817 O O . ALA A 1 99 ? 1.799 3.560 17.881 1.00 93.50 99 ALA A O 1
ATOM 818 N N . ALA A 1 100 ? 3.270 2.979 16.286 1.00 90.62 100 ALA A N 1
ATOM 819 C CA . ALA A 1 100 ? 4.460 3.285 17.074 1.00 90.62 100 ALA A CA 1
ATOM 820 C C . ALA A 1 100 ? 5.605 3.800 16.191 1.00 90.62 100 ALA A C 1
ATOM 822 O O . ALA A 1 100 ? 5.632 3.587 14.978 1.00 90.62 100 ALA A O 1
ATOM 823 N N . GLU A 1 101 ? 6.553 4.513 16.802 1.00 85.69 101 GLU A N 1
ATOM 824 C CA . GLU A 1 101 ? 7.772 4.936 16.108 1.00 85.69 101 GLU A CA 1
ATOM 825 C C . GLU A 1 101 ? 8.605 3.706 15.727 1.00 85.69 101 GLU A C 1
ATOM 827 O O . GLU A 1 101 ? 8.772 2.782 16.525 1.00 85.69 101 GLU A O 1
ATOM 832 N N . THR A 1 102 ? 9.136 3.702 14.505 1.00 75.00 102 THR A N 1
ATOM 833 C CA . THR A 1 102 ? 9.981 2.619 13.992 1.00 75.00 102 THR A CA 1
ATOM 834 C C . THR A 1 102 ? 11.370 3.151 13.660 1.00 75.00 102 THR A C 1
ATOM 836 O O . THR A 1 102 ? 11.530 4.270 13.175 1.00 75.00 102 THR A O 1
ATOM 839 N N . PHE A 1 103 ? 12.396 2.347 13.934 1.00 65.19 103 PHE A N 1
ATOM 840 C CA . PHE A 1 103 ? 13.797 2.705 13.675 1.00 65.19 103 PHE A CA 1
ATOM 841 C C . PHE A 1 103 ? 14.295 2.204 12.315 1.00 65.19 103 PHE A C 1
ATOM 843 O O . PHE A 1 103 ? 15.412 2.527 11.918 1.00 65.19 103 PHE A O 1
ATOM 850 N N . ASN A 1 104 ? 13.494 1.393 11.617 1.00 62.94 104 ASN A N 1
ATOM 851 C CA . ASN A 1 104 ? 13.881 0.738 10.373 1.00 62.94 104 ASN A CA 1
ATOM 852 C C . ASN A 1 104 ? 12.866 1.058 9.273 1.00 62.94 104 ASN A C 1
ATOM 854 O O . ASN A 1 104 ? 12.041 0.234 8.884 1.00 62.94 104 ASN A O 1
ATOM 858 N N . ILE A 1 105 ? 12.913 2.307 8.817 1.00 64.88 105 ILE A N 1
ATOM 859 C CA . ILE A 1 105 ? 12.062 2.806 7.744 1.00 64.88 105 ILE A CA 1
ATOM 860 C C . ILE A 1 105 ? 12.635 2.299 6.420 1.00 64.88 105 ILE A C 1
ATOM 862 O O . ILE A 1 105 ? 13.688 2.751 5.971 1.00 64.88 105 ILE A O 1
ATOM 866 N N . VAL A 1 106 ? 11.927 1.373 5.782 1.00 61.50 106 VAL A N 1
ATOM 867 C CA . VAL A 1 106 ? 12.167 1.008 4.385 1.00 61.50 106 VAL A CA 1
ATOM 868 C C . VAL A 1 106 ? 11.074 1.679 3.561 1.00 61.50 106 VAL A C 1
ATOM 870 O O . VAL A 1 106 ? 10.083 1.050 3.210 1.00 61.50 106 VAL A O 1
ATOM 873 N N . THR A 1 107 ? 11.244 2.971 3.266 1.00 62.16 107 THR A N 1
ATOM 874 C CA . THR A 1 107 ? 10.359 3.709 2.348 1.00 62.16 107 THR A CA 1
ATOM 875 C C . THR A 1 107 ? 11.140 4.162 1.114 1.00 62.16 107 THR A C 1
ATOM 877 O O . THR A 1 107 ? 11.630 5.290 1.029 1.00 62.16 107 THR A O 1
ATOM 880 N N . PRO A 1 108 ? 11.259 3.301 0.089 1.00 55.75 108 PRO A N 1
ATOM 881 C CA . PRO A 1 108 ? 11.740 3.698 -1.234 1.00 55.75 108 PRO A CA 1
ATOM 882 C C . PRO A 1 108 ? 10.931 4.841 -1.869 1.00 55.75 108 PRO A C 1
ATOM 884 O O . PRO A 1 108 ? 11.374 5.427 -2.855 1.00 55.75 108 PRO A O 1
ATOM 887 N N . THR A 1 109 ? 9.762 5.164 -1.307 1.00 63.28 109 THR A N 1
ATOM 888 C CA . THR A 1 109 ? 8.885 6.285 -1.666 1.00 63.28 109 THR A CA 1
ATOM 889 C C . THR A 1 109 ? 9.402 7.658 -1.211 1.00 63.28 109 THR A C 1
ATOM 891 O O . THR A 1 109 ? 8.851 8.673 -1.633 1.00 63.28 109 THR A O 1
ATOM 894 N N . GLY A 1 110 ? 10.501 7.726 -0.445 1.00 64.06 110 GLY A N 1
ATOM 895 C CA . GLY A 1 110 ? 11.239 8.975 -0.216 1.00 64.06 110 GLY A CA 1
ATOM 896 C C . GLY A 1 110 ? 10.604 9.895 0.824 1.00 64.06 110 GLY A C 1
ATOM 897 O O . GLY A 1 110 ? 10.446 11.089 0.589 1.00 64.06 110 GLY A O 1
ATOM 898 N N . HIS A 1 111 ? 10.240 9.348 1.983 1.00 71.31 111 HIS A N 1
ATOM 899 C CA . HIS A 1 111 ? 9.654 10.097 3.102 1.00 71.31 111 HIS A CA 1
ATOM 900 C C . HIS A 1 111 ? 10.691 10.532 4.154 1.00 71.31 111 HIS A C 1
ATOM 902 O O . HIS A 1 111 ? 10.372 10.639 5.334 1.00 71.31 111 HIS A O 1
ATOM 908 N N . GLU A 1 112 ? 11.939 10.778 3.739 1.00 70.12 112 GLU A N 1
ATOM 909 C CA . GLU A 1 112 ? 13.068 11.088 4.637 1.00 70.12 112 GLU A CA 1
ATOM 910 C C . GLU A 1 112 ? 12.875 12.375 5.462 1.00 70.12 112 GLU A C 1
ATOM 912 O O . GLU A 1 112 ? 13.480 12.532 6.520 1.00 70.12 112 GLU A O 1
ATOM 917 N N . ASP A 1 113 ? 12.030 13.296 4.995 1.00 76.88 113 ASP A N 1
ATOM 918 C CA . ASP A 1 113 ? 11.707 14.569 5.642 1.00 76.88 113 ASP A CA 1
ATOM 919 C C . ASP A 1 113 ? 10.464 14.506 6.547 1.00 76.88 113 ASP A C 1
ATOM 921 O O . ASP A 1 113 ? 10.128 15.490 7.211 1.00 76.88 113 ASP A O 1
ATOM 925 N N . LYS A 1 114 ? 9.775 13.361 6.591 1.00 80.44 114 LYS A N 1
ATOM 926 C CA . LYS A 1 114 ? 8.493 13.206 7.284 1.00 80.44 114 LYS A CA 1
ATOM 927 C C . LYS A 1 114 ? 8.645 12.413 8.574 1.00 80.44 114 LYS A C 1
ATOM 929 O O . LYS A 1 114 ? 9.468 11.507 8.689 1.00 80.44 114 LYS A O 1
ATOM 934 N N . LYS A 1 115 ? 7.773 12.702 9.545 1.00 85.19 115 LYS A N 1
ATOM 935 C CA . LYS A 1 115 ? 7.564 11.790 10.673 1.00 85.19 115 LYS A CA 1
ATOM 936 C C . LYS A 1 115 ? 6.792 10.571 10.167 1.00 85.19 115 LYS A C 1
ATOM 938 O O . LYS A 1 115 ? 5.678 10.721 9.671 1.00 85.19 115 LYS A O 1
ATOM 943 N N . ILE A 1 116 ? 7.382 9.390 10.323 1.00 88.88 116 ILE A N 1
ATOM 944 C CA . ILE A 1 116 ? 6.783 8.114 9.927 1.00 88.88 116 ILE A CA 1
ATOM 945 C C . ILE A 1 116 ? 6.518 7.285 11.176 1.00 88.88 116 ILE A C 1
ATOM 947 O O . ILE 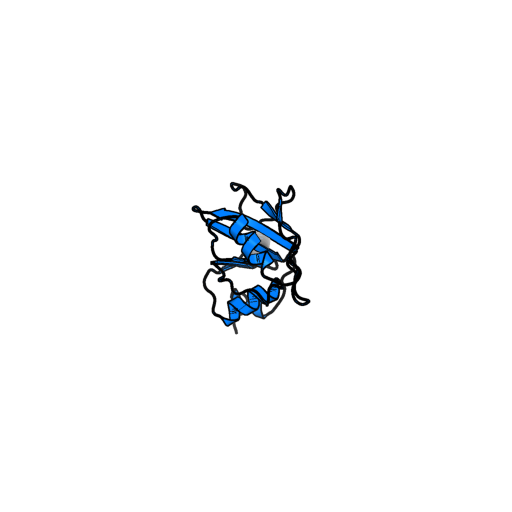A 1 116 ? 7.379 7.167 12.050 1.00 88.88 116 ILE A O 1
ATOM 951 N N . LEU A 1 117 ? 5.324 6.707 11.247 1.00 91.12 117 LEU A N 1
ATOM 952 C CA . LEU A 1 117 ? 4.971 5.698 12.237 1.00 91.12 117 LEU A CA 1
ATOM 953 C C . LEU A 1 117 ? 4.696 4.383 11.514 1.00 91.12 117 LEU A C 1
ATOM 955 O O . LEU A 1 117 ? 4.188 4.378 10.396 1.00 91.12 117 LEU A O 1
ATOM 959 N N . GLU A 1 118 ? 5.017 3.270 12.152 1.00 92.31 118 GLU A N 1
ATOM 960 C CA . GLU A 1 118 ? 4.614 1.951 11.679 1.00 92.31 118 GLU A CA 1
ATOM 961 C C . GLU A 1 118 ? 3.302 1.552 12.356 1.00 92.31 118 GLU A C 1
ATOM 963 O O . GLU A 1 118 ? 3.099 1.820 13.543 1.00 92.31 118 GLU A O 1
ATOM 968 N N . ILE A 1 119 ? 2.400 0.958 11.577 1.00 93.38 119 ILE A N 1
ATOM 969 C CA . ILE A 1 119 ? 1.128 0.422 12.047 1.00 93.38 119 ILE A CA 1
ATOM 970 C C . ILE A 1 119 ? 1.286 -1.084 12.239 1.00 93.38 119 ILE A C 1
ATOM 972 O O . ILE A 1 119 ? 1.597 -1.818 11.298 1.00 93.38 119 ILE A O 1
ATOM 976 N N . PHE A 1 120 ? 1.050 -1.532 13.466 1.00 91.44 120 PHE A N 1
ATOM 977 C CA . PHE A 1 120 ? 1.243 -2.911 13.900 1.00 91.44 120 PHE A CA 1
ATOM 978 C C . PHE A 1 120 ? -0.083 -3.653 14.080 1.00 91.44 120 PHE A C 1
ATOM 980 O O . PHE A 1 120 ? -1.158 -3.053 14.090 1.00 91.44 120 PHE A O 1
ATOM 987 N N . ASP A 1 121 ? 0.024 -4.976 14.243 1.00 91.44 121 ASP A N 1
ATOM 988 C CA . ASP A 1 121 ? -1.074 -5.892 14.583 1.00 91.44 121 ASP A CA 1
ATOM 989 C C . ASP A 1 121 ? -2.254 -5.890 13.600 1.00 91.44 121 ASP A C 1
ATOM 991 O O . ASP A 1 121 ? -3.392 -6.177 13.963 1.00 91.44 121 ASP A O 1
ATOM 995 N N . ILE A 1 122 ? -1.975 -5.606 12.329 1.00 90.31 122 ILE A N 1
ATOM 996 C CA . ILE A 1 122 ? -2.947 -5.741 11.246 1.00 90.31 122 ILE A CA 1
ATOM 997 C C . ILE A 1 122 ? -2.974 -7.202 10.781 1.00 90.31 122 ILE A C 1
ATOM 999 O O . ILE A 1 122 ? -1.975 -7.766 10.320 1.00 90.31 122 ILE A O 1
ATOM 1003 N N . LYS A 1 123 ? -4.149 -7.814 10.839 1.00 87.25 123 LYS A N 1
ATOM 1004 C CA . LYS A 1 123 ? -4.429 -9.137 10.303 1.00 87.25 123 LYS A CA 1
ATOM 1005 C C . LYS A 1 123 ? -4.532 -9.087 8.780 1.00 87.25 123 LYS A C 1
ATOM 1007 O O . LYS A 1 123 ? -5.447 -8.498 8.213 1.00 87.25 123 LYS A O 1
ATOM 1012 N N . CYS A 1 124 ? -3.624 -9.783 8.109 1.00 80.75 124 CYS A N 1
ATOM 1013 C CA . CYS A 1 124 ? -3.748 -10.062 6.679 1.00 80.75 124 CYS A CA 1
ATOM 1014 C C . CYS A 1 124 ? -4.637 -11.293 6.451 1.00 80.75 124 CYS A C 1
ATOM 1016 O O . CYS A 1 124 ? -4.609 -12.245 7.242 1.00 80.75 124 CYS A O 1
ATOM 1018 N N . ALA A 1 125 ? -5.386 -11.292 5.349 1.00 70.75 125 ALA A N 1
ATOM 1019 C CA . ALA A 1 125 ? -6.039 -12.489 4.832 1.00 70.75 125 ALA A CA 1
ATOM 1020 C C . ALA A 1 125 ? -4.998 -13.552 4.423 1.00 70.75 125 ALA A C 1
ATOM 1022 O O . ALA A 1 125 ? -3.818 -13.258 4.242 1.00 70.75 125 ALA A O 1
ATOM 1023 N N . ASP A 1 126 ? -5.433 -14.796 4.208 1.00 60.44 126 ASP A N 1
ATOM 1024 C CA . ASP A 1 126 ? -4.554 -15.919 3.824 1.00 60.44 126 ASP A CA 1
ATOM 1025 C C . ASP A 1 126 ? -3.885 -15.767 2.434 1.00 60.44 126 ASP A C 1
ATOM 1027 O O . ASP A 1 126 ? -3.177 -16.662 1.964 1.00 60.44 126 ASP A O 1
ATOM 1031 N N . LYS A 1 127 ? -4.129 -14.657 1.728 1.00 56.41 127 LYS A N 1
ATOM 1032 C CA . LYS A 1 127 ? -3.613 -14.360 0.388 1.00 56.41 127 LYS A CA 1
ATOM 1033 C C . LYS A 1 127 ? -2.964 -12.987 0.398 1.00 56.41 127 LYS A C 1
ATOM 1035 O O . LYS A 1 127 ? -3.638 -12.032 0.736 1.00 56.41 127 LYS A O 1
ATOM 1040 N N . GLY A 1 128 ? -1.711 -12.896 -0.051 1.00 58.09 128 GLY A N 1
ATOM 1041 C CA . GLY A 1 128 ? -0.951 -11.642 -0.020 1.00 58.09 128 GLY A CA 1
ATOM 1042 C C . GLY A 1 128 ? -0.488 -11.295 1.397 1.00 58.09 128 GLY A C 1
ATOM 1043 O O . GLY A 1 128 ? -1.219 -11.481 2.360 1.00 58.09 128 GLY A O 1
ATOM 1044 N N . TYR A 1 129 ? 0.753 -10.830 1.530 1.00 76.38 129 TYR A N 1
ATOM 1045 C CA . TYR A 1 129 ? 1.304 -10.398 2.814 1.00 76.38 129 TYR A CA 1
ATOM 1046 C C . TYR A 1 129 ? 2.161 -9.165 2.571 1.00 76.38 129 TYR A C 1
ATOM 1048 O O . TYR A 1 129 ? 3.248 -9.263 1.988 1.00 76.38 129 TYR A O 1
ATOM 1056 N N . PHE A 1 130 ? 1.670 -8.000 2.991 1.00 85.81 130 PHE A N 1
ATOM 1057 C CA . PHE A 1 130 ? 2.565 -6.866 3.165 1.00 85.81 130 PHE A CA 1
ATOM 1058 C C . PHE A 1 130 ? 3.546 -7.175 4.304 1.00 85.81 130 PHE A C 1
ATOM 1060 O O . PHE A 1 130 ? 3.254 -7.923 5.233 1.00 85.81 130 PHE A O 1
ATOM 1067 N N . THR A 1 131 ? 4.762 -6.660 4.176 1.00 85.12 131 THR A N 1
ATOM 1068 C CA . THR A 1 131 ? 5.834 -6.811 5.162 1.00 85.12 131 THR A CA 1
ATOM 1069 C C . THR A 1 131 ? 5.684 -5.778 6.270 1.00 85.12 131 THR A C 1
ATOM 1071 O O . THR A 1 131 ? 5.811 -6.123 7.439 1.00 85.12 131 THR A O 1
ATOM 1074 N N . ASN A 1 132 ? 5.375 -4.534 5.899 1.00 89.00 132 ASN A N 1
ATOM 1075 C CA . ASN A 1 132 ? 5.172 -3.428 6.828 1.00 89.00 132 ASN A CA 1
ATOM 1076 C C . ASN A 1 132 ? 4.029 -2.530 6.340 1.00 89.00 132 ASN A C 1
ATOM 1078 O O . ASN A 1 132 ? 3.771 -2.441 5.135 1.00 89.00 132 ASN A O 1
ATOM 1082 N N . CYS A 1 133 ? 3.365 -1.868 7.285 1.00 92.44 133 CYS A N 1
ATOM 1083 C CA . CYS A 1 133 ? 2.410 -0.802 7.018 1.00 92.44 133 CYS A CA 1
ATOM 1084 C C . CYS A 1 133 ? 2.893 0.456 7.731 1.00 92.44 133 CYS A C 1
ATOM 1086 O O . CYS A 1 133 ? 3.157 0.423 8.930 1.00 92.44 133 CYS A O 1
ATOM 1088 N N . TYR A 1 134 ? 2.989 1.565 7.013 1.00 92.38 134 TYR A N 1
ATOM 1089 C CA . TYR A 1 134 ? 3.435 2.841 7.557 1.00 92.38 134 TYR A CA 1
ATOM 1090 C C . TYR A 1 134 ? 2.339 3.893 7.457 1.00 92.38 134 TYR A C 1
ATOM 1092 O O . TYR A 1 134 ? 1.442 3.794 6.623 1.00 92.38 134 TYR A O 1
ATOM 1100 N N . THR A 1 135 ? 2.438 4.921 8.292 1.00 93.88 135 THR A N 1
ATOM 1101 C CA . THR A 1 135 ? 1.666 6.150 8.155 1.00 93.88 135 THR A CA 1
ATOM 1102 C C . THR A 1 135 ? 2.562 7.373 8.195 1.00 93.88 135 THR A C 1
ATOM 1104 O O . THR A 1 135 ? 3.562 7.418 8.918 1.00 93.88 135 THR A O 1
ATOM 1107 N N . TYR A 1 136 ? 2.195 8.366 7.396 1.00 92.62 136 TYR A N 1
ATOM 1108 C CA . TYR A 1 136 ? 2.858 9.658 7.313 1.00 92.62 136 TYR A CA 1
ATOM 1109 C C . TYR A 1 136 ? 1.845 10.747 6.959 1.00 92.62 136 TYR A C 1
ATOM 1111 O O . TYR A 1 136 ? 0.800 10.486 6.357 1.00 92.62 136 TYR A O 1
ATOM 1119 N N . GLU A 1 137 ? 2.185 11.987 7.304 1.00 93.12 137 GLU A N 1
ATOM 1120 C CA . GLU A 1 137 ? 1.398 13.163 6.946 1.00 93.12 137 GLU A CA 1
ATOM 1121 C C . GLU A 1 137 ? 1.873 13.770 5.618 1.00 93.12 137 GLU A C 1
ATOM 1123 O O . GLU A 1 137 ? 3.069 13.925 5.364 1.00 93.12 137 GLU A O 1
ATOM 1128 N N . GLU A 1 138 ? 0.931 14.149 4.761 1.00 91.88 138 GLU A N 1
ATOM 1129 C CA . GLU A 1 138 ? 1.182 14.940 3.561 1.00 91.88 138 GLU A CA 1
ATOM 1130 C C . GLU A 1 138 ? 0.005 15.898 3.340 1.00 91.88 138 GLU A C 1
ATOM 1132 O O . GLU A 1 138 ? -1.139 15.478 3.175 1.00 91.88 138 GLU A O 1
ATOM 1137 N N . ASN A 1 139 ? 0.284 17.206 3.346 1.00 91.81 139 ASN A N 1
ATOM 1138 C CA . ASN A 1 139 ? -0.715 18.267 3.161 1.00 91.81 139 ASN A CA 1
ATOM 1139 C C . ASN A 1 139 ? -1.899 18.203 4.153 1.00 91.81 139 ASN A C 1
ATOM 1141 O O . ASN A 1 139 ? -3.046 18.417 3.761 1.00 91.81 139 ASN A O 1
ATOM 1145 N N . GLY A 1 140 ? -1.633 17.906 5.431 1.00 93.06 140 GLY A N 1
ATOM 1146 C CA . GLY A 1 140 ? -2.660 17.842 6.480 1.00 93.06 140 GLY A CA 1
ATOM 1147 C C . GLY A 1 140 ? -3.555 16.600 6.426 1.00 93.06 140 GLY A C 1
ATOM 1148 O O . GLY A 1 140 ? -4.613 16.584 7.050 1.00 93.06 140 GLY A O 1
ATOM 1149 N N . LYS A 1 141 ? -3.161 15.577 5.659 1.00 97.06 141 LYS A N 1
ATOM 1150 C CA . LYS A 1 141 ? -3.824 14.270 5.584 1.00 97.06 141 LYS A CA 1
ATOM 1151 C C . LYS A 1 141 ? -2.833 13.158 5.893 1.00 97.06 141 LYS A C 1
ATOM 1153 O O . LYS A 1 141 ? -1.651 13.283 5.577 1.00 97.06 141 LYS A O 1
ATOM 1158 N N . TYR A 1 142 ? -3.328 12.066 6.463 1.00 96.12 142 TYR A N 1
ATOM 1159 C CA . TYR A 1 142 ? -2.535 10.898 6.834 1.00 96.12 142 TYR A CA 1
ATOM 1160 C C . TYR A 1 142 ? -2.802 9.739 5.880 1.00 96.12 142 TYR A C 1
ATOM 1162 O O . TYR A 1 142 ? -3.953 9.395 5.626 1.00 96.12 142 TYR A O 1
ATOM 1170 N N . TYR A 1 143 ? -1.751 9.106 5.369 1.00 95.75 143 TYR A N 1
ATOM 1171 C CA . TYR A 1 143 ? -1.858 8.039 4.369 1.00 95.75 143 TYR A CA 1
ATOM 1172 C C . TYR A 1 143 ? -1.338 6.725 4.935 1.00 95.75 143 TYR A C 1
ATOM 1174 O O . TYR A 1 143 ? -0.331 6.737 5.634 1.00 95.75 143 TYR A O 1
ATOM 1182 N N . LEU A 1 144 ? -2.013 5.610 4.648 1.00 95.38 144 LEU A N 1
ATOM 1183 C CA . LEU A 1 144 ? -1.501 4.274 4.948 1.00 95.38 144 LEU A CA 1
ATOM 1184 C C . LEU A 1 144 ? -0.703 3.777 3.745 1.00 95.38 144 LEU A C 1
ATOM 1186 O O . LEU A 1 144 ? -1.250 3.683 2.649 1.00 95.38 144 LEU A O 1
ATOM 1190 N N . GLU A 1 145 ? 0.567 3.446 3.949 1.00 94.38 145 GLU A N 1
ATOM 1191 C CA . GLU A 1 145 ? 1.442 2.848 2.942 1.00 94.38 145 GLU A CA 1
ATOM 1192 C C . GLU A 1 145 ? 1.713 1.386 3.288 1.00 94.38 145 GLU A C 1
ATOM 1194 O O . GLU A 1 145 ? 2.385 1.078 4.271 1.00 94.38 145 GLU A O 1
ATOM 1199 N N . PHE A 1 146 ? 1.216 0.482 2.450 1.00 93.75 146 PHE A N 1
ATOM 1200 C CA . PHE A 1 146 ? 1.432 -0.954 2.570 1.00 93.75 146 PHE A CA 1
ATOM 1201 C C . PHE A 1 146 ? 2.582 -1.383 1.662 1.00 93.75 146 PHE A C 1
ATOM 1203 O O . PHE A 1 146 ? 2.497 -1.250 0.438 1.00 93.75 146 PHE A O 1
ATOM 1210 N N . TYR A 1 147 ? 3.637 -1.938 2.255 1.00 91.12 147 TYR A N 1
ATOM 1211 C CA . TYR A 1 147 ? 4.845 -2.368 1.554 1.00 91.12 147 TYR A CA 1
ATOM 1212 C C . TYR A 1 147 ? 4.901 -3.888 1.388 1.00 91.12 147 TYR A C 1
ATOM 1214 O O . TYR A 1 147 ? 4.819 -4.633 2.360 1.00 91.12 147 TYR A O 1
ATOM 1222 N N . VAL A 1 148 ? 5.134 -4.367 0.166 1.00 90.81 148 VAL A N 1
ATOM 1223 C CA . VAL A 1 148 ? 5.419 -5.772 -0.154 1.00 90.81 148 VAL A CA 1
ATOM 1224 C C . VAL A 1 148 ? 6.820 -5.878 -0.755 1.00 90.81 148 VAL A C 1
ATOM 1226 O O . VAL A 1 148 ? 7.062 -5.424 -1.875 1.00 90.81 148 VAL A O 1
ATOM 1229 N N . ARG A 1 149 ? 7.730 -6.551 -0.045 1.00 85.56 149 ARG A N 1
ATOM 1230 C CA . ARG A 1 149 ? 9.139 -6.707 -0.448 1.00 85.56 149 ARG A CA 1
ATOM 1231 C C . ARG A 1 149 ? 9.360 -7.501 -1.736 1.00 85.56 149 ARG A C 1
ATOM 1233 O O . ARG A 1 149 ? 10.279 -7.221 -2.494 1.00 85.56 149 ARG A O 1
ATOM 1240 N N . GLU A 1 150 ? 8.556 -8.529 -1.983 1.00 85.62 150 GLU A N 1
ATOM 1241 C CA . GLU A 1 150 ? 8.707 -9.389 -3.164 1.00 85.62 150 GLU A CA 1
ATOM 1242 C C . GLU A 1 150 ? 7.387 -9.545 -3.916 1.00 85.62 150 GLU A C 1
ATOM 1244 O O . GLU A 1 150 ? 6.800 -10.625 -4.014 1.00 85.62 150 GLU A O 1
ATOM 1249 N N . ALA A 1 151 ? 6.916 -8.446 -4.492 1.00 85.44 151 ALA A N 1
ATOM 1250 C CA . ALA A 1 151 ? 5.742 -8.440 -5.340 1.00 85.44 151 ALA A CA 1
ATOM 1251 C C . ALA A 1 151 ? 6.064 -9.003 -6.735 1.00 85.44 151 ALA A C 1
ATOM 1253 O O . ALA A 1 151 ? 6.842 -8.454 -7.519 1.00 85.44 151 ALA A O 1
ATOM 1254 N N . ARG A 1 152 ? 5.436 -10.132 -7.080 1.00 80.06 152 ARG A N 1
ATOM 1255 C CA . ARG A 1 152 ? 5.539 -10.756 -8.408 1.00 80.06 152 ARG A CA 1
ATOM 1256 C C . ARG A 1 152 ? 4.156 -11.088 -8.945 1.00 80.06 152 ARG A C 1
ATOM 1258 O O . ARG A 1 152 ? 3.333 -11.653 -8.230 1.00 80.06 152 ARG A O 1
ATOM 1265 N N . GLY A 1 153 ? 3.917 -10.827 -10.223 1.00 82.62 153 GLY A N 1
ATOM 1266 C CA . GLY A 1 153 ? 2.675 -11.231 -10.876 1.00 82.62 153 GLY A CA 1
ATOM 1267 C C . GLY A 1 153 ? 2.480 -10.544 -12.214 1.00 82.62 153 GLY A C 1
ATOM 1268 O O . GLY A 1 153 ? 2.750 -9.353 -12.332 1.00 82.62 153 GLY A O 1
ATOM 1269 N N . ARG A 1 154 ? 2.047 -11.299 -13.231 1.00 84.88 154 ARG A N 1
ATOM 1270 C CA . ARG A 1 154 ? 1.836 -10.774 -14.590 1.00 84.88 154 ARG A CA 1
ATOM 1271 C C . ARG A 1 154 ? 0.850 -9.601 -14.601 1.00 84.88 154 ARG A C 1
ATOM 1273 O O . ARG A 1 154 ? 1.091 -8.628 -15.294 1.00 84.88 154 ARG A O 1
ATOM 1280 N N . ASP A 1 155 ? -0.196 -9.686 -13.794 1.00 88.44 155 ASP A N 1
ATOM 1281 C CA . ASP A 1 155 ? -1.160 -8.621 -13.508 1.00 88.44 155 ASP A CA 1
ATOM 1282 C C . ASP A 1 155 ? -0.497 -7.309 -13.069 1.00 88.44 155 ASP A C 1
ATOM 1284 O O . ASP A 1 155 ? -0.830 -6.265 -13.616 1.00 88.44 155 ASP A O 1
ATOM 1288 N N . LEU A 1 156 ? 0.479 -7.342 -12.153 1.00 90.44 156 LEU A N 1
ATOM 1289 C CA . LEU A 1 156 ? 1.220 -6.141 -11.747 1.00 90.44 156 LEU A CA 1
ATOM 1290 C C . LEU A 1 156 ? 2.094 -5.609 -12.894 1.00 90.44 156 LEU A C 1
ATOM 1292 O O . LEU A 1 156 ? 2.100 -4.413 -13.170 1.00 90.44 156 LEU A O 1
ATOM 1296 N N . TYR A 1 157 ? 2.790 -6.486 -13.622 1.00 88.75 157 TYR A N 1
ATOM 1297 C CA . TYR A 1 157 ? 3.585 -6.062 -14.782 1.00 88.75 157 TYR A CA 1
ATOM 1298 C C . TYR A 1 157 ? 2.717 -5.431 -15.885 1.00 88.75 157 TYR A C 1
ATOM 1300 O O . TYR A 1 157 ? 3.124 -4.434 -16.478 1.00 88.75 157 TYR A O 1
ATOM 1308 N N . GLU A 1 158 ? 1.522 -5.962 -16.144 1.00 89.06 158 GLU A N 1
ATOM 1309 C CA . GLU A 1 158 ? 0.561 -5.383 -17.089 1.00 89.06 158 GLU A CA 1
ATOM 1310 C C . GLU A 1 158 ? -0.001 -4.051 -16.572 1.00 89.06 158 GLU A C 1
ATOM 1312 O O . GLU A 1 158 ? 0.008 -3.062 -17.305 1.00 89.06 158 GLU A O 1
ATOM 1317 N N . MET A 1 159 ? -0.422 -4.000 -15.303 1.00 91.44 159 MET A N 1
ATOM 1318 C CA . MET A 1 159 ? -1.000 -2.814 -14.655 1.00 91.44 159 MET A CA 1
ATOM 1319 C C . MET A 1 159 ? -0.051 -1.608 -14.678 1.00 91.44 159 MET A C 1
ATOM 1321 O O . MET A 1 159 ? -0.482 -0.478 -14.910 1.00 91.44 159 MET A O 1
ATOM 1325 N N . PHE A 1 160 ? 1.246 -1.847 -14.472 1.00 90.56 160 PHE A N 1
ATOM 1326 C CA . PHE A 1 160 ? 2.284 -0.813 -14.483 1.00 90.56 160 PHE A CA 1
ATOM 1327 C C . PHE A 1 160 ? 2.981 -0.663 -15.851 1.00 90.56 160 PHE A C 1
ATOM 1329 O O . PHE A 1 160 ? 3.954 0.079 -15.979 1.00 90.56 160 PHE A O 1
ATOM 1336 N N . GLY A 1 161 ? 2.479 -1.332 -16.897 1.00 85.50 161 GLY A N 1
ATOM 1337 C CA . GLY A 1 161 ? 2.895 -1.105 -18.286 1.00 85.50 161 GLY A CA 1
ATOM 1338 C C . GLY A 1 161 ? 4.237 -1.720 -18.695 1.00 85.50 161 GLY A C 1
ATOM 1339 O O . GLY A 1 161 ? 4.799 -1.337 -19.722 1.00 85.50 161 GLY A O 1
ATOM 1340 N N . PHE A 1 162 ? 4.756 -2.681 -17.932 1.00 80.44 162 PHE A N 1
ATOM 1341 C CA . PHE A 1 162 ? 5.999 -3.392 -18.242 1.00 80.44 162 PHE A CA 1
ATOM 1342 C C . PHE A 1 162 ? 5.834 -4.473 -19.313 1.00 80.44 162 PHE A C 1
ATOM 1344 O O . PHE A 1 162 ? 6.773 -4.754 -20.059 1.00 80.44 162 PHE A O 1
ATOM 1351 N N . SER A 1 163 ? 4.655 -5.087 -19.407 1.00 65.69 163 SER A N 1
ATOM 1352 C CA . SER A 1 163 ? 4.313 -6.028 -20.474 1.00 65.69 163 SER A CA 1
ATOM 1353 C C . SER A 1 163 ? 3.178 -5.462 -21.313 1.00 65.69 163 SER A C 1
ATOM 1355 O O . SER A 1 163 ? 2.076 -5.241 -20.813 1.00 65.69 163 SER A O 1
ATOM 1357 N N . LYS A 1 164 ? 3.443 -5.235 -22.604 1.00 53.16 164 LYS A N 1
ATOM 1358 C CA . LYS A 1 164 ? 2.372 -4.997 -23.576 1.00 53.16 164 LYS A CA 1
ATOM 1359 C C . LYS A 1 164 ? 1.641 -6.317 -23.826 1.00 53.16 164 LYS A C 1
ATOM 1361 O O . LYS A 1 164 ? 2.296 -7.354 -23.932 1.00 53.16 164 LYS A O 1
ATOM 1366 N N . LYS A 1 165 ? 0.310 -6.245 -23.890 1.00 47.06 165 LYS A N 1
ATOM 1367 C CA . LYS A 1 165 ? -0.538 -7.318 -24.422 1.00 47.06 165 LYS A CA 1
ATOM 1368 C C . LYS A 1 165 ? -0.127 -7.682 -25.845 1.00 47.06 165 LYS A C 1
ATOM 1370 O O . LYS A 1 165 ? 0.267 -6.751 -26.586 1.00 47.06 165 LYS A O 1
#

Foldseek 3Di:
DVVVVVVVVVVVVVVVVVVVVVVVVVVVVCLLPDKQKDQDDDPVRQCVLCLQAQNNPDDFDFRMWIDNQKIKTKTDWAQDPVRVLVRQCVDPQSVPKDWDQDPDDPPPVDCPVWRKIWIDRRDGHPGHHFPTWMWTDDPNTIMIITIDNGDDDPSVCVVSVVDDD

pLDDT: mean 84.89, std 12.05, range [47.06, 97.81]

Sequence (165 aa):
MLRLKKKHIIKIIVLAIVLYFSGSIVYSIYNNTRLHEKTTFTAQETKTLWSRVGMDYVDLDISKAYFNRELFVISEGFDSVDAQIEYLKQFEGNENVHAAETFNIVTPTGHEDKKILEIFDIKCADKGYFTNCYTYEENGKYYLEFYVREARGRDLYEMFGFSKK

Organism: Ruminococcus albus (NCBI:txid1264)

Radius of gyration: 22.42 Å; chains: 1; bounding box: 65×34×63 Å